Protein AF-A0A4U8SIN3-F1 (afdb_monomer)

Mean predicted aligned error: 7.08 Å

Secondary structure (DSSP, 8-state):
---EEEHHHHHHHTT--HHHHHHHHHHHHTTT-SEEEETTEEEEEEEEE-SSSSTT-EEEEEESS-BSSHHHHHHHHHHHHS--

Sequence (84 aa):
MGQWVSSREFAKAHSVKIDTLYKTIQRNLKCDKKICKIIGKFCPILYANGHIGGNAGKVLRIWSEPFKTQGEAQAFISSSESIH

Radius of gyration: 12.66 Å; Cα contacts (8 Å, |Δi|>4): 111; chains: 1; bounding box: 36×25×29 Å

Foldse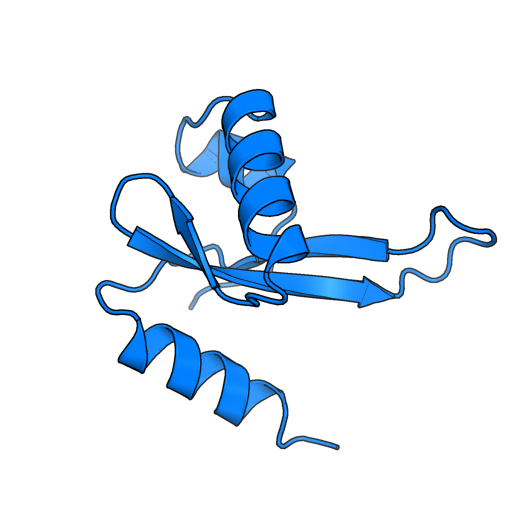ek 3Di:
DKDWDALVVLCVVVVHDSVVVVVQVVVCVVVVDQWTQDPQFIKGWDFDQAPDDDPPRTTITIINDTHNDPVVSVVVVVVVVVPD

Structure (mmCIF, N/CA/C/O backbone):
data_AF-A0A4U8SIN3-F1
#
_entry.id   AF-A0A4U8SIN3-F1
#
loop_
_atom_site.group_PDB
_atom_site.id
_atom_site.type_symbol
_atom_site.label_atom_id
_atom_site.label_alt_id
_atom_site.label_comp_id
_atom_site.label_asym_id
_atom_site.label_entity_id
_atom_site.label_seq_id
_atom_site.pdbx_PDB_ins_code
_atom_site.Cartn_x
_atom_site.Cartn_y
_atom_site.Cartn_z
_atom_site.occupancy
_atom_site.B_iso_or_equiv
_atom_site.auth_seq_id
_atom_site.auth_comp_id
_atom_site.auth_asym_id
_atom_site.auth_atom_id
_atom_site.pdbx_PDB_model_num
ATOM 1 N N . MET A 1 1 ? -8.473 -14.055 -0.006 1.00 70.06 1 MET A N 1
ATOM 2 C CA . MET A 1 1 ? -7.469 -13.770 1.035 1.00 70.06 1 MET A CA 1
ATOM 3 C C . MET A 1 1 ? -6.467 -12.842 0.395 1.00 70.06 1 MET A C 1
ATOM 5 O O . MET A 1 1 ? -5.905 -13.214 -0.632 1.00 70.06 1 MET A O 1
ATOM 9 N N . GLY A 1 2 ? -6.311 -11.638 0.937 1.00 79.62 2 GLY A N 1
ATOM 10 C CA . GLY A 1 2 ? -5.381 -10.657 0.400 1.00 79.62 2 GLY A CA 1
ATOM 11 C C . GLY A 1 2 ? -3.949 -11.181 0.354 1.00 79.62 2 GLY A C 1
ATOM 12 O O . GLY A 1 2 ? -3.581 -12.120 1.060 1.00 79.62 2 GLY A O 1
ATOM 13 N N . GLN A 1 3 ? -3.148 -10.569 -0.507 1.00 87.75 3 GLN A N 1
ATOM 14 C CA . GLN A 1 3 ? -1.733 -10.872 -0.644 1.00 87.75 3 GLN A CA 1
ATOM 15 C C . GLN A 1 3 ? -0.929 -9.579 -0.759 1.00 87.75 3 GLN A C 1
ATOM 17 O O . GLN A 1 3 ? -1.429 -8.534 -1.191 1.00 87.75 3 GLN A O 1
ATOM 22 N N . TRP A 1 4 ? 0.341 -9.651 -0.374 1.00 88.06 4 TRP A N 1
ATOM 23 C CA . TRP A 1 4 ? 1.277 -8.551 -0.557 1.00 88.06 4 TRP A CA 1
ATOM 24 C C . TRP A 1 4 ? 1.695 -8.470 -2.023 1.0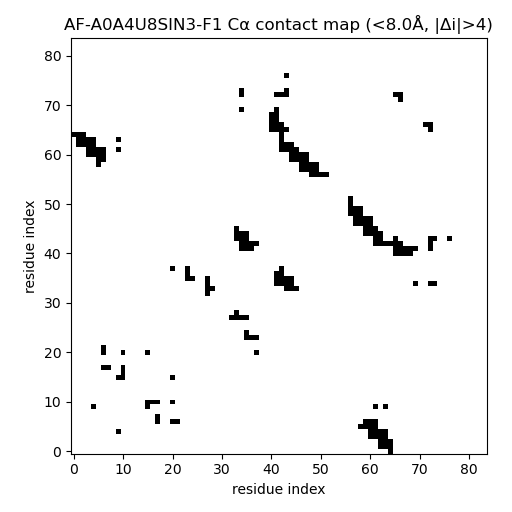0 88.06 4 TRP A C 1
ATOM 26 O O . TRP A 1 4 ? 2.421 -9.333 -2.509 1.00 88.06 4 TRP A O 1
ATOM 36 N N . VAL A 1 5 ? 1.260 -7.417 -2.711 1.00 88.00 5 VAL A N 1
ATOM 37 C CA . VAL A 1 5 ? 1.576 -7.165 -4.122 1.00 88.00 5 VAL A CA 1
ATOM 38 C C . VAL A 1 5 ? 2.520 -5.979 -4.269 1.00 88.00 5 VAL A C 1
ATOM 40 O O . VAL A 1 5 ? 2.636 -5.131 -3.380 1.00 88.00 5 VAL A O 1
ATOM 43 N N . SER A 1 6 ? 3.197 -5.883 -5.407 1.00 86.81 6 SER A N 1
ATOM 44 C CA . SER A 1 6 ? 3.976 -4.692 -5.743 1.00 86.81 6 SER A CA 1
ATOM 45 C C . SER A 1 6 ? 3.073 -3.479 -6.011 1.00 86.81 6 SER A C 1
ATOM 47 O O . SER A 1 6 ? 1.901 -3.603 -6.376 1.00 86.81 6 SER A O 1
ATOM 49 N N . SER A 1 7 ? 3.637 -2.274 -5.906 1.00 83.88 7 SER A N 1
ATOM 50 C CA . SER A 1 7 ? 2.943 -1.028 -6.272 1.00 83.88 7 SER A CA 1
ATOM 51 C C . SER A 1 7 ? 2.420 -1.028 -7.717 1.00 83.88 7 SER A C 1
ATOM 53 O O . SER A 1 7 ? 1.358 -0.469 -7.986 1.00 83.88 7 SER A O 1
ATOM 55 N N . ARG A 1 8 ? 3.129 -1.687 -8.647 1.00 85.56 8 ARG A N 1
ATOM 56 C CA . ARG A 1 8 ? 2.716 -1.844 -10.053 1.00 85.56 8 ARG A CA 1
ATOM 57 C C . ARG A 1 8 ? 1.480 -2.720 -10.197 1.00 85.56 8 ARG A C 1
ATOM 59 O O . ARG A 1 8 ? 0.559 -2.356 -10.921 1.00 85.56 8 ARG A O 1
ATOM 66 N N . GLU A 1 9 ? 1.469 -3.867 -9.532 1.00 88.06 9 GLU A N 1
ATOM 67 C CA . GLU A 1 9 ? 0.336 -4.795 -9.567 1.00 88.06 9 GLU A CA 1
ATOM 68 C C . GLU A 1 9 ? -0.892 -4.179 -8.905 1.00 88.06 9 GLU A C 1
ATOM 70 O O . GLU A 1 9 ? -1.978 -4.224 -9.475 1.00 88.06 9 GLU A O 1
ATOM 75 N N . PHE A 1 10 ? -0.708 -3.510 -7.764 1.00 88.00 10 PHE A N 1
ATOM 76 C CA . PHE A 1 10 ? -1.782 -2.786 -7.093 1.00 88.00 10 PHE A CA 1
ATOM 77 C C . PHE A 1 10 ? -2.378 -1.690 -7.987 1.00 88.00 10 PHE A C 1
ATOM 79 O O . PHE A 1 10 ? -3.596 -1.592 -8.126 1.00 88.00 10 PHE A O 1
ATOM 86 N N . ALA A 1 11 ? -1.527 -0.888 -8.634 1.00 88.25 11 ALA A N 1
ATOM 87 C CA . ALA A 1 11 ? -1.951 0.157 -9.562 1.00 88.25 11 ALA A CA 1
ATOM 88 C C . ALA A 1 11 ? -2.784 -0.406 -10.725 1.00 88.25 11 ALA A C 1
ATOM 90 O O . ALA A 1 11 ? -3.831 0.151 -11.049 1.00 88.25 11 ALA A O 1
ATOM 91 N N . LYS A 1 12 ? -2.357 -1.534 -11.311 1.00 88.56 12 LYS A N 1
ATOM 92 C CA . LYS A 1 12 ? -3.105 -2.223 -12.373 1.00 88.56 12 LYS A CA 1
ATOM 93 C C . LYS A 1 12 ? -4.445 -2.764 -11.873 1.00 88.56 12 LYS A C 1
ATOM 95 O O . LYS A 1 12 ? -5.461 -2.519 -12.510 1.00 88.56 12 LYS A O 1
ATOM 100 N N . ALA A 1 13 ? -4.458 -3.449 -10.730 1.00 86.69 13 ALA A N 1
ATOM 101 C CA . ALA A 1 13 ? -5.662 -4.066 -10.174 1.00 86.69 13 ALA A CA 1
ATOM 102 C C . ALA A 1 13 ? -6.735 -3.037 -9.780 1.00 86.69 13 ALA A C 1
ATOM 104 O O . ALA A 1 13 ? -7.922 -3.272 -9.980 1.00 86.69 13 ALA A O 1
ATOM 105 N N . HIS A 1 14 ? -6.322 -1.880 -9.254 1.00 83.81 14 HIS A N 1
ATOM 106 C CA . HIS A 1 14 ? -7.229 -0.819 -8.796 1.00 83.81 14 HIS A CA 1
ATOM 107 C C . HIS A 1 14 ? -7.399 0.323 -9.811 1.00 83.81 14 HIS A C 1
ATOM 109 O O . HIS A 1 14 ? -8.013 1.337 -9.488 1.00 83.81 14 HIS A O 1
ATOM 115 N N . SER A 1 15 ? -6.858 0.181 -11.031 1.00 86.25 15 SER A N 1
ATOM 116 C CA . SER A 1 15 ? -6.869 1.214 -12.084 1.00 86.25 15 SER A CA 1
ATOM 117 C C . SER A 1 15 ? -6.386 2.594 -11.599 1.00 86.25 15 SER A C 1
ATOM 119 O O . SER A 1 15 ? -6.927 3.639 -11.960 1.00 86.25 15 SER A O 1
ATOM 121 N N . VAL A 1 16 ? -5.344 2.608 -10.762 1.00 86.00 16 VAL A N 1
ATOM 122 C CA . VAL A 1 16 ? -4.735 3.827 -10.209 1.00 86.00 16 VAL A CA 1
ATOM 123 C C . VAL A 1 16 ? -3.473 4.172 -10.981 1.00 86.00 16 VAL A C 1
ATOM 125 O O . VAL A 1 16 ? -2.640 3.313 -11.254 1.00 86.00 16 VAL A O 1
ATOM 128 N N . LYS A 1 17 ? -3.268 5.461 -11.267 1.00 89.12 17 LYS A N 1
ATOM 129 C CA . LYS A 1 17 ? -1.990 5.936 -11.810 1.00 89.12 17 LYS A CA 1
ATOM 130 C C . LYS A 1 17 ? -0.862 5.676 -10.816 1.00 89.12 17 LYS A C 1
ATOM 132 O O . LYS A 1 17 ? -0.899 6.158 -9.681 1.00 89.12 17 LYS A O 1
ATOM 137 N N . ILE A 1 18 ? 0.166 4.966 -11.268 1.00 86.19 18 ILE A N 1
ATOM 138 C CA . ILE A 1 18 ? 1.297 4.574 -10.428 1.00 86.19 18 ILE A CA 1
ATOM 139 C C . ILE A 1 18 ? 2.019 5.783 -9.813 1.00 86.19 18 ILE A C 1
ATOM 141 O O . ILE A 1 18 ? 2.347 5.751 -8.632 1.00 86.19 18 ILE A O 1
ATOM 145 N N . ASP A 1 19 ? 2.166 6.892 -10.540 1.00 87.12 19 ASP A N 1
ATOM 146 C CA . ASP A 1 19 ? 2.759 8.129 -10.012 1.00 87.12 19 ASP A CA 1
ATOM 147 C C . A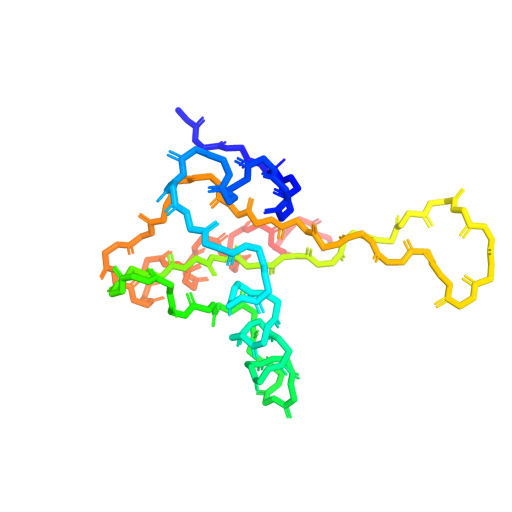SP A 1 19 ? 1.967 8.720 -8.842 1.00 87.12 19 ASP A C 1
ATOM 149 O O . ASP A 1 19 ? 2.539 9.169 -7.846 1.00 87.12 19 ASP A O 1
ATOM 153 N N . THR A 1 20 ? 0.635 8.703 -8.937 1.00 86.62 20 THR A N 1
ATOM 154 C CA . THR A 1 20 ? -0.254 9.175 -7.868 1.00 86.62 20 THR A CA 1
ATOM 155 C C . THR A 1 20 ? -0.132 8.284 -6.638 1.00 86.62 20 THR A C 1
ATOM 157 O O . THR A 1 20 ? -0.066 8.785 -5.511 1.00 86.62 20 THR A O 1
ATOM 160 N N . LEU A 1 21 ? -0.056 6.969 -6.851 1.00 86.88 21 LEU A N 1
ATOM 161 C CA . LEU A 1 21 ? 0.171 5.983 -5.801 1.00 86.88 21 LEU A CA 1
ATOM 162 C C . LEU A 1 21 ? 1.507 6.246 -5.086 1.00 86.88 21 LEU A C 1
ATOM 164 O O . LEU A 1 21 ? 1.520 6.413 -3.868 1.00 86.88 21 LEU A O 1
ATOM 168 N N . TYR A 1 22 ? 2.605 6.396 -5.833 1.00 85.62 22 TYR A N 1
ATOM 169 C CA . TYR A 1 22 ? 3.927 6.693 -5.272 1.00 85.62 22 TYR A CA 1
ATOM 170 C C . TYR A 1 22 ? 3.951 8.001 -4.483 1.00 85.62 22 TYR A C 1
ATOM 172 O O . TYR A 1 22 ? 4.418 8.007 -3.346 1.00 85.62 22 TYR A O 1
ATOM 180 N N . LYS A 1 23 ? 3.404 9.096 -5.026 1.00 87.56 23 LYS A N 1
ATOM 181 C CA . LYS A 1 23 ? 3.344 10.388 -4.318 1.00 87.56 23 LYS A CA 1
ATOM 182 C C . LYS A 1 23 ? 2.562 10.290 -3.009 1.00 87.56 23 LYS A C 1
ATOM 184 O O . LYS A 1 23 ? 2.954 10.886 -2.008 1.00 87.56 23 LYS A O 1
ATOM 189 N N . THR A 1 24 ? 1.460 9.545 -3.009 1.00 86.62 24 THR A N 1
ATOM 190 C CA . THR A 1 24 ? 0.621 9.346 -1.817 1.00 86.62 24 THR A CA 1
ATOM 191 C C . THR A 1 24 ? 1.365 8.549 -0.752 1.00 86.62 24 THR A C 1
ATOM 193 O O . THR A 1 24 ? 1.376 8.936 0.417 1.00 86.62 24 THR A O 1
ATOM 196 N N . ILE A 1 25 ? 2.034 7.473 -1.164 1.00 85.25 25 ILE A N 1
ATOM 197 C CA . ILE A 1 25 ? 2.803 6.604 -0.275 1.00 85.25 25 ILE A CA 1
ATOM 198 C C . ILE A 1 25 ? 4.011 7.350 0.296 1.00 85.25 25 ILE A C 1
ATOM 200 O O . ILE A 1 25 ? 4.180 7.387 1.509 1.00 85.25 25 ILE A O 1
ATOM 204 N N . GLN A 1 26 ? 4.784 8.051 -0.536 1.00 84.06 26 GLN A N 1
ATOM 205 C CA . GLN A 1 26 ? 5.921 8.862 -0.086 1.00 84.06 26 GLN A CA 1
ATOM 206 C C . GLN A 1 26 ? 5.523 9.933 0.935 1.00 84.06 26 GLN A C 1
ATOM 208 O O . GLN A 1 26 ? 6.248 10.153 1.900 1.00 84.06 26 GLN A O 1
ATOM 213 N N . ARG A 1 27 ? 4.369 10.589 0.761 1.00 83.81 27 ARG A N 1
ATOM 214 C CA . ARG A 1 27 ? 3.862 11.563 1.743 1.00 83.81 27 ARG A CA 1
ATOM 215 C C . ARG A 1 27 ? 3.533 10.919 3.086 1.00 83.81 27 ARG A C 1
ATOM 217 O O . ARG A 1 27 ? 3.861 11.495 4.112 1.00 83.81 27 ARG A O 1
ATOM 224 N N . ASN A 1 28 ? 2.909 9.742 3.084 1.00 82.62 28 ASN A N 1
ATOM 225 C CA . ASN A 1 28 ? 2.583 9.024 4.320 1.00 82.62 28 ASN A CA 1
ATOM 226 C C . ASN A 1 28 ? 3.836 8.479 5.017 1.00 82.62 28 ASN A C 1
ATOM 228 O O . ASN A 1 28 ? 3.913 8.515 6.242 1.00 82.62 28 ASN A O 1
ATOM 232 N N . LEU A 1 29 ? 4.838 8.057 4.244 1.00 75.75 29 LEU A N 1
ATOM 233 C CA . LEU A 1 29 ? 6.116 7.577 4.770 1.00 75.75 29 LEU A CA 1
ATOM 234 C C . LEU A 1 29 ? 6.939 8.660 5.450 1.00 75.75 29 LEU A C 1
ATOM 236 O O . LEU A 1 29 ? 7.579 8.379 6.451 1.00 75.75 29 LEU A O 1
ATOM 240 N N . LYS A 1 30 ? 6.880 9.904 4.963 1.00 77.38 30 LYS A N 1
ATOM 241 C CA . LYS A 1 30 ? 7.479 11.048 5.670 1.00 77.38 30 LYS A CA 1
ATOM 242 C C . LYS A 1 30 ? 6.867 11.295 7.054 1.00 77.38 30 LYS A C 1
ATOM 244 O O . LYS A 1 30 ? 7.430 12.056 7.827 1.00 77.38 30 LYS A O 1
ATOM 249 N N . CYS A 1 31 ? 5.709 10.704 7.336 1.00 76.69 31 CYS A N 1
ATOM 250 C CA . CYS A 1 31 ? 5.041 10.767 8.630 1.00 76.69 31 CYS A CA 1
ATOM 251 C C . CYS A 1 31 ? 5.115 9.430 9.386 1.00 76.69 31 CYS A C 1
ATOM 253 O O . CYS A 1 31 ? 4.283 9.208 10.264 1.00 76.69 31 CYS A O 1
ATOM 255 N N . ASP A 1 32 ? 6.011 8.519 8.986 1.00 72.19 32 ASP A N 1
ATOM 256 C CA . ASP A 1 32 ? 6.189 7.181 9.570 1.00 72.19 32 ASP A CA 1
ATOM 257 C C . ASP A 1 32 ? 4.906 6.327 9.602 1.00 72.19 32 ASP A C 1
ATOM 259 O O . ASP A 1 32 ? 4.739 5.410 10.408 1.00 72.19 32 ASP A O 1
ATOM 263 N N . LYS A 1 33 ? 3.967 6.592 8.682 1.00 79.56 33 LYS A N 1
ATOM 264 C CA . LYS A 1 33 ? 2.702 5.855 8.602 1.00 79.56 33 LYS A CA 1
ATOM 265 C C . LYS A 1 33 ? 2.862 4.597 7.756 1.00 79.56 33 LYS A C 1
ATOM 267 O O . LYS A 1 33 ? 3.091 4.672 6.551 1.00 79.56 33 LYS A O 1
ATOM 272 N N . LYS A 1 34 ? 2.617 3.438 8.374 1.00 83.19 34 LYS A N 1
ATOM 273 C CA . LYS A 1 34 ? 2.541 2.123 7.704 1.00 83.19 34 LYS A CA 1
ATOM 274 C C . LYS A 1 34 ? 1.197 1.861 6.999 1.00 83.19 34 LYS A C 1
ATOM 276 O O . LYS A 1 34 ? 1.015 0.822 6.374 1.00 83.19 34 LYS A O 1
ATOM 281 N N . ILE A 1 35 ? 0.241 2.789 7.090 1.00 86.81 35 ILE A N 1
ATOM 282 C CA . ILE A 1 35 ? -1.083 2.692 6.457 1.00 86.81 35 ILE A CA 1
ATOM 283 C C . ILE A 1 35 ? -1.290 3.924 5.583 1.00 86.81 35 ILE A C 1
ATOM 285 O O . ILE A 1 35 ? -1.214 5.055 6.063 1.00 86.81 35 ILE A O 1
ATOM 289 N N . CYS A 1 36 ? -1.590 3.706 4.305 1.00 87.38 36 CYS A N 1
ATOM 290 C CA . CYS A 1 36 ? -1.904 4.764 3.352 1.00 87.38 36 CYS A CA 1
ATOM 291 C C . CYS A 1 36 ? -3.394 4.791 3.029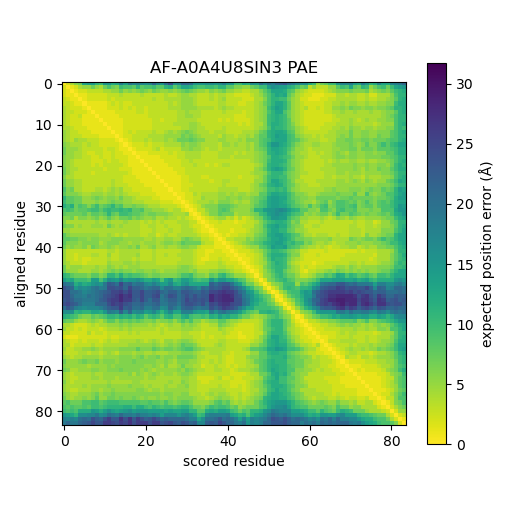 1.00 87.38 36 CYS A C 1
ATOM 293 O O . CYS A 1 36 ? -4.016 3.748 2.843 1.00 87.38 36 CYS A O 1
ATOM 295 N N . LYS A 1 37 ? -3.962 5.988 2.864 1.00 87.12 37 LYS A N 1
ATOM 296 C CA . LYS A 1 37 ? -5.310 6.144 2.309 1.00 87.12 37 LYS A CA 1
ATOM 297 C C . LYS A 1 37 ? -5.225 6.269 0.786 1.00 87.12 37 LYS A C 1
ATOM 299 O O . LYS A 1 37 ? -4.710 7.265 0.284 1.00 87.12 37 LYS A O 1
ATOM 304 N N . ILE A 1 38 ? -5.719 5.272 0.055 1.00 85.06 38 ILE A N 1
ATOM 305 C CA . ILE A 1 38 ? -5.716 5.225 -1.415 1.00 85.06 38 ILE A CA 1
ATOM 306 C C . ILE A 1 38 ? -7.158 5.013 -1.885 1.00 85.06 38 ILE A C 1
ATOM 308 O O . ILE A 1 38 ? -7.817 4.071 -1.456 1.00 85.06 38 ILE A O 1
ATOM 312 N N . ILE A 1 39 ? -7.669 5.926 -2.722 1.00 81.81 39 ILE A N 1
ATOM 313 C CA . ILE A 1 39 ? -9.070 5.938 -3.201 1.00 81.81 39 ILE A CA 1
ATOM 314 C C . ILE A 1 39 ? -10.078 5.756 -2.046 1.00 81.81 39 ILE A C 1
ATOM 316 O O . ILE A 1 39 ? -10.968 4.910 -2.074 1.00 81.81 39 ILE A O 1
ATOM 320 N N . GLY A 1 40 ? -9.897 6.502 -0.957 1.00 82.69 40 GLY A N 1
ATOM 321 C CA . GLY A 1 40 ? -10.808 6.440 0.189 1.00 82.69 40 GLY A CA 1
ATOM 322 C C . GLY A 1 40 ? -10.683 5.198 1.080 1.00 82.69 40 GLY A C 1
ATOM 323 O O . GLY A 1 40 ? -11.299 5.192 2.141 1.00 82.69 40 GLY A O 1
ATOM 324 N N . LYS A 1 41 ? -9.863 4.201 0.722 1.00 86.19 41 LYS A N 1
ATOM 325 C CA . LYS A 1 41 ? -9.655 2.972 1.503 1.00 86.19 41 LYS A CA 1
ATOM 326 C C . LYS A 1 41 ? -8.288 2.946 2.184 1.00 86.19 41 LYS A C 1
ATOM 328 O O . LYS A 1 41 ? -7.354 3.616 1.740 1.00 86.19 41 LYS A O 1
ATOM 333 N N . PHE A 1 42 ? -8.164 2.162 3.252 1.00 89.00 42 PHE A N 1
ATOM 334 C CA . PHE A 1 42 ? -6.942 2.044 4.046 1.00 89.00 42 PHE A CA 1
ATOM 335 C C . PHE A 1 42 ? -6.111 0.852 3.580 1.00 89.00 42 PHE A C 1
ATOM 337 O O . PHE A 1 42 ? -6.530 -0.297 3.670 1.00 89.00 42 PHE A O 1
ATOM 344 N N . CYS A 1 43 ? -4.919 1.131 3.070 1.00 89.00 43 CYS A N 1
ATOM 345 C CA . CYS A 1 43 ? -4.012 0.141 2.511 1.00 89.00 43 CYS A CA 1
ATOM 346 C C . CYS A 1 43 ? -2.772 0.041 3.401 1.00 89.00 43 CYS A C 1
ATOM 348 O O . CYS A 1 43 ? -1.991 1.000 3.456 1.00 89.00 43 CYS A O 1
ATOM 350 N N . PRO A 1 44 ? -2.563 -1.092 4.082 1.00 89.94 44 PRO A N 1
ATOM 351 C CA . PRO A 1 44 ? -1.283 -1.409 4.685 1.00 89.94 44 PRO A CA 1
ATOM 352 C C . PRO A 1 44 ? -0.174 -1.401 3.641 1.00 89.94 44 PRO A C 1
ATOM 354 O O . PRO A 1 44 ? -0.327 -1.936 2.536 1.00 89.94 44 PRO A O 1
ATOM 357 N N . ILE A 1 45 ? 0.945 -0.794 4.011 1.00 87.62 45 ILE A N 1
ATOM 358 C CA . ILE A 1 45 ? 2.169 -0.796 3.228 1.00 87.62 45 ILE A CA 1
ATOM 359 C C . ILE A 1 45 ? 3.293 -1.405 4.056 1.00 87.62 45 ILE A C 1
ATOM 361 O O . ILE A 1 45 ? 3.415 -1.160 5.255 1.00 87.62 45 ILE A O 1
ATOM 365 N N . LEU A 1 46 ? 4.126 -2.193 3.393 1.00 83.44 46 LEU A N 1
ATOM 366 C CA . LEU A 1 46 ? 5.273 -2.852 3.991 1.00 83.44 46 LEU A CA 1
ATOM 367 C C . LEU A 1 46 ? 6.482 -2.627 3.093 1.00 83.44 46 LEU A C 1
ATOM 369 O O . LEU A 1 46 ? 6.409 -2.812 1.878 1.00 83.44 46 LEU A O 1
ATOM 373 N N . TYR A 1 47 ? 7.610 -2.271 3.692 1.00 77.06 47 TYR A N 1
ATOM 374 C CA . TYR A 1 47 ? 8.892 -2.370 3.012 1.00 77.06 47 TYR A CA 1
ATOM 375 C C . TYR A 1 47 ? 9.541 -3.684 3.398 1.00 77.06 47 TYR A C 1
ATOM 377 O O . TYR A 1 47 ? 9.984 -3.854 4.529 1.00 77.06 47 TYR A O 1
ATOM 385 N N . ALA A 1 48 ? 9.596 -4.610 2.447 1.00 69.44 48 ALA A N 1
ATOM 386 C CA . ALA A 1 48 ? 10.410 -5.799 2.607 1.00 69.44 48 ALA A CA 1
ATOM 387 C C . ALA A 1 48 ? 11.857 -5.444 2.238 1.00 69.44 48 ALA A C 1
ATOM 389 O O . ALA A 1 48 ? 12.101 -4.865 1.173 1.00 69.44 48 ALA A O 1
ATOM 390 N N . ASN A 1 49 ? 12.811 -5.790 3.106 1.00 63.25 49 ASN A N 1
ATOM 391 C CA . ASN A 1 49 ? 14.226 -5.779 2.747 1.00 63.25 49 ASN A C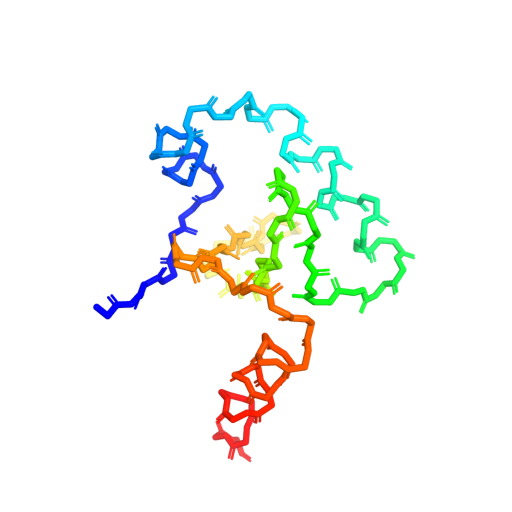A 1
ATOM 392 C C . ASN A 1 49 ? 14.436 -6.839 1.657 1.00 63.25 49 ASN A C 1
ATOM 394 O O . ASN A 1 49 ? 14.391 -8.039 1.912 1.00 63.25 49 ASN A O 1
ATOM 398 N N . GLY A 1 50 ? 14.600 -6.397 0.421 1.00 52.50 50 GLY A N 1
ATOM 399 C CA . GLY A 1 50 ? 15.052 -7.219 -0.686 1.00 52.50 50 GLY A CA 1
ATOM 400 C C . GLY A 1 50 ? 16.559 -7.441 -0.591 1.00 52.50 50 GLY A C 1
ATOM 401 O O . GLY A 1 50 ? 17.327 -6.507 -0.368 1.00 52.50 50 GLY A O 1
ATOM 402 N N . HIS A 1 51 ? 16.977 -8.689 -0.789 1.00 46.22 51 HIS A N 1
ATOM 403 C CA . HIS A 1 51 ? 18.371 -9.128 -0.910 1.00 46.22 51 HIS A CA 1
ATOM 404 C C . HIS A 1 51 ? 19.000 -8.697 -2.256 1.00 46.22 51 HIS A C 1
ATOM 406 O O . HIS A 1 51 ? 19.523 -9.521 -2.998 1.00 46.22 51 HIS A O 1
ATOM 412 N N . ILE A 1 52 ? 18.933 -7.415 -2.622 1.00 44.72 52 ILE A N 1
ATOM 413 C CA . ILE A 1 52 ? 19.685 -6.883 -3.769 1.00 44.72 52 ILE A CA 1
ATOM 414 C C . ILE A 1 52 ? 20.510 -5.706 -3.256 1.00 44.72 52 ILE A C 1
ATOM 416 O O . ILE A 1 52 ? 19.962 -4.727 -2.756 1.00 44.72 52 ILE A O 1
ATOM 420 N N . GLY A 1 53 ? 21.834 -5.880 -3.286 1.00 34.34 53 GLY A N 1
ATOM 421 C CA . GLY A 1 53 ? 22.813 -5.050 -2.588 1.00 34.34 53 GLY A CA 1
ATOM 422 C C . GLY A 1 53 ? 22.732 -3.548 -2.880 1.00 34.34 53 GLY A C 1
ATOM 423 O O . GLY A 1 53 ? 22.349 -3.111 -3.964 1.00 34.34 53 GLY A O 1
ATOM 424 N N . GLY A 1 54 ? 23.151 -2.763 -1.883 1.00 44.41 54 GLY A N 1
ATOM 425 C CA . GLY A 1 54 ? 23.183 -1.300 -1.915 1.00 44.41 54 GLY A CA 1
ATOM 426 C C . GLY A 1 54 ? 21.877 -0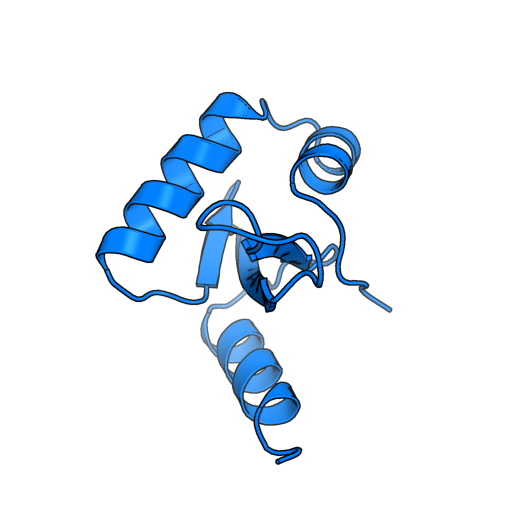.641 -1.458 1.00 44.41 54 GLY A C 1
ATOM 427 O O . GLY A 1 54 ? 20.873 -1.302 -1.209 1.00 44.41 54 GLY A O 1
ATOM 428 N N . ASN A 1 55 ? 21.880 0.692 -1.365 1.00 45.25 55 ASN A N 1
ATOM 429 C CA . ASN A 1 55 ? 20.782 1.568 -0.902 1.00 45.25 55 ASN A CA 1
ATOM 430 C C . ASN A 1 55 ? 19.443 1.430 -1.694 1.00 45.25 55 ASN A C 1
ATOM 432 O O . ASN A 1 55 ? 18.517 2.214 -1.504 1.00 45.25 55 ASN A O 1
ATOM 436 N N . ALA A 1 56 ? 19.337 0.443 -2.592 1.00 50.62 56 ALA A N 1
ATOM 437 C CA . ALA A 1 56 ? 18.227 0.139 -3.495 1.00 50.62 56 ALA A CA 1
ATOM 438 C C . ALA A 1 56 ? 17.408 -1.116 -3.097 1.00 50.62 56 ALA A C 1
ATOM 440 O O . ALA A 1 56 ? 16.516 -1.526 -3.835 1.00 50.62 56 ALA A O 1
ATOM 441 N N . GLY A 1 57 ? 17.683 -1.733 -1.941 1.00 54.06 57 GLY A N 1
ATOM 442 C CA . GLY A 1 57 ? 17.114 -3.035 -1.566 1.00 54.06 57 GLY A CA 1
ATOM 443 C C . GLY A 1 57 ? 15.670 -3.044 -1.043 1.00 54.06 57 GLY A C 1
ATOM 444 O O . GLY A 1 57 ? 15.094 -4.112 -0.899 1.00 54.06 57 GLY A O 1
ATOM 445 N N . LYS A 1 58 ? 15.030 -1.9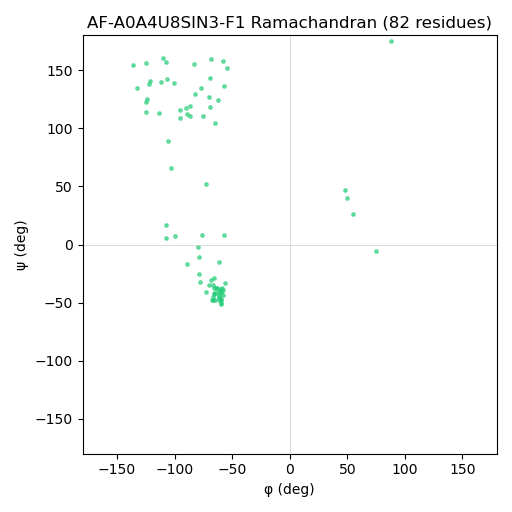11 -0.732 1.00 65.62 58 LYS A N 1
ATOM 446 C CA . LYS A 1 58 ? 13.689 -1.929 -0.108 1.00 65.62 58 LYS A CA 1
ATOM 447 C C . LYS A 1 58 ? 12.574 -2.001 -1.155 1.00 65.62 58 LYS A C 1
ATOM 449 O O . LYS A 1 58 ? 12.300 -1.022 -1.848 1.00 65.62 58 LYS A O 1
ATOM 454 N N . VAL A 1 59 ? 11.878 -3.138 -1.232 1.00 74.31 59 VAL A N 1
ATOM 455 C CA . VAL A 1 59 ? 10.723 -3.317 -2.125 1.00 74.31 59 VAL A CA 1
ATOM 456 C C . VAL A 1 59 ? 9.446 -2.923 -1.389 1.00 74.31 59 VAL A C 1
ATOM 458 O O . VAL A 1 59 ? 9.071 -3.542 -0.393 1.00 74.31 59 VAL A O 1
ATOM 461 N N . LEU A 1 60 ? 8.768 -1.895 -1.905 1.00 82.62 60 LEU A N 1
ATOM 462 C CA . LEU A 1 60 ? 7.446 -1.483 -1.439 1.00 82.62 60 LEU A CA 1
ATOM 463 C C . LEU A 1 60 ? 6.405 -2.537 -1.830 1.00 82.62 60 LEU A C 1
ATOM 465 O O . LEU A 1 60 ? 6.154 -2.767 -3.017 1.00 82.62 60 LEU A O 1
ATOM 469 N N . ARG A 1 61 ? 5.769 -3.124 -0.821 1.00 86.12 61 ARG A N 1
ATOM 470 C CA . ARG A 1 61 ? 4.625 -4.021 -0.951 1.00 86.12 61 ARG A CA 1
ATOM 471 C C . ARG A 1 61 ? 3.379 -3.348 -0.390 1.00 86.12 61 ARG A C 1
ATOM 473 O O . ARG A 1 61 ? 3.430 -2.663 0.630 1.00 86.12 61 ARG A O 1
ATOM 480 N N . ILE A 1 62 ? 2.261 -3.540 -1.073 1.00 88.69 62 ILE A N 1
ATOM 481 C CA . ILE A 1 62 ? 0.949 -3.007 -0.711 1.00 88.69 62 ILE A CA 1
ATOM 482 C C . ILE A 1 62 ? 0.011 -4.196 -0.558 1.00 88.69 62 ILE A C 1
ATOM 484 O O . ILE A 1 62 ? 0.055 -5.132 -1.357 1.00 88.69 62 ILE A O 1
ATOM 488 N N . TRP A 1 63 ? -0.827 -4.176 0.469 1.00 90.31 63 TRP A N 1
ATOM 489 C CA . TRP A 1 63 ? -1.831 -5.215 0.643 1.00 90.31 63 TRP A CA 1
ATOM 490 C C . TRP A 1 63 ? -2.923 -5.094 -0.429 1.00 90.31 63 TRP A C 1
ATOM 492 O O . TRP A 1 63 ? -3.495 -4.019 -0.618 1.00 90.31 63 TRP A O 1
ATOM 502 N N . SER A 1 64 ? -3.203 -6.180 -1.154 1.00 86.69 64 SER A N 1
ATOM 503 C CA . SER A 1 64 ? -4.114 -6.164 -2.308 1.00 86.69 64 SER A CA 1
ATOM 504 C C . SER A 1 64 ? -5.572 -5.864 -1.950 1.00 86.69 64 SER A C 1
ATOM 506 O O . SER A 1 64 ? -6.300 -5.317 -2.780 1.00 86.69 64 SER A O 1
ATOM 508 N N . GLU A 1 65 ? -5.993 -6.218 -0.733 1.00 88.00 65 GLU A N 1
ATOM 509 C CA . GLU A 1 65 ? -7.360 -6.069 -0.222 1.00 88.00 65 GLU A CA 1
ATOM 510 C C . GLU A 1 65 ? -7.433 -4.908 0.786 1.00 88.00 65 GLU A C 1
ATOM 512 O O . GLU A 1 65 ? -7.231 -5.106 1.982 1.00 88.00 65 GLU A O 1
ATOM 517 N N . PRO A 1 66 ? -7.696 -3.671 0.342 1.00 84.38 66 PRO A N 1
ATOM 518 C CA . PRO A 1 66 ? -7.703 -2.521 1.235 1.00 84.38 66 PRO A CA 1
ATOM 519 C C . PRO A 1 66 ? -8.887 -2.549 2.214 1.00 84.38 66 PRO A C 1
ATOM 521 O O . PRO A 1 66 ? -10.009 -2.913 1.853 1.00 84.38 66 PRO A O 1
ATOM 524 N N . PHE A 1 67 ? -8.644 -2.097 3.441 1.00 88.31 67 PHE A N 1
ATOM 525 C CA . PHE A 1 67 ? -9.603 -2.090 4.543 1.00 88.31 67 PHE A CA 1
ATOM 526 C C . PHE A 1 67 ? -10.529 -0.872 4.490 1.00 88.31 67 PHE A C 1
ATOM 528 O O . PHE A 1 67 ? -10.188 0.185 3.940 1.00 88.31 67 PHE A O 1
ATOM 535 N N . LYS A 1 68 ? -11.715 -1.014 5.091 1.00 86.25 68 LYS A N 1
ATOM 536 C CA . LYS A 1 68 ? -12.707 0.066 5.184 1.00 86.25 68 LYS A CA 1
ATOM 537 C C . LYS A 1 68 ? -12.339 1.073 6.267 1.00 86.25 68 LYS A C 1
ATOM 539 O O . LYS A 1 68 ? -12.608 2.261 6.100 1.00 86.25 68 LYS A O 1
ATOM 544 N N . THR A 1 69 ? -11.695 0.620 7.340 1.00 87.56 69 THR A N 1
ATOM 545 C CA . THR A 1 69 ? -11.316 1.470 8.471 1.00 87.56 69 THR A CA 1
ATOM 546 C C . THR A 1 69 ? -9.820 1.409 8.773 1.00 87.56 69 THR A C 1
ATOM 548 O O . THR A 1 69 ? -9.130 0.439 8.457 1.00 87.56 69 THR A O 1
ATOM 551 N N . GLN A 1 70 ? -9.306 2.468 9.406 1.00 86.38 70 GLN A N 1
ATOM 552 C CA . GLN A 1 70 ? -7.918 2.509 9.866 1.00 86.38 70 GLN A CA 1
ATOM 553 C C . GLN A 1 70 ? -7.659 1.488 10.982 1.00 86.38 70 GLN A C 1
ATOM 555 O O . GLN A 1 70 ? -6.592 0.883 11.003 1.00 86.38 70 GLN A O 1
ATOM 560 N N . GLY A 1 71 ? -8.631 1.287 11.882 1.00 86.25 71 GLY A N 1
ATOM 561 C CA . GLY A 1 71 ? -8.511 0.355 13.006 1.00 86.25 71 GLY A CA 1
ATOM 562 C C . GLY A 1 71 ? -8.314 -1.090 12.550 1.00 86.25 71 GLY A C 1
ATOM 563 O O . GLY A 1 71 ? -7.408 -1.759 13.035 1.00 86.25 71 GLY A O 1
ATOM 564 N N . GLU A 1 72 ? -9.080 -1.541 11.551 1.00 86.19 72 GLU A N 1
ATOM 565 C CA . GLU A 1 72 ? -8.912 -2.877 10.955 1.00 86.19 72 GLU A CA 1
ATOM 566 C C . GLU A 1 72 ? -7.529 -3.046 10.311 1.00 86.19 72 GLU A C 1
ATOM 568 O O . GLU A 1 72 ? -6.847 -4.042 10.544 1.00 86.19 72 GLU A O 1
ATOM 573 N N . ALA A 1 73 ? -7.081 -2.046 9.544 1.00 87.31 73 ALA A N 1
ATOM 574 C CA . ALA A 1 73 ? -5.760 -2.066 8.918 1.00 87.31 73 ALA A CA 1
ATOM 575 C C . ALA A 1 73 ? -4.624 -2.090 9.957 1.00 87.31 73 ALA A C 1
ATOM 577 O O . ALA A 1 73 ? -3.609 -2.754 9.751 1.00 87.31 73 ALA A O 1
ATOM 578 N N . GLN A 1 74 ? -4.784 -1.379 11.075 1.00 86.44 74 GLN A N 1
ATOM 579 C CA . GLN A 1 74 ? -3.794 -1.338 12.148 1.00 86.44 74 GLN A CA 1
ATOM 580 C C . GLN A 1 74 ? -3.753 -2.645 12.942 1.00 86.44 74 GLN A C 1
ATOM 582 O O . GLN A 1 74 ? -2.662 -3.139 13.219 1.00 86.44 74 GLN A O 1
ATOM 587 N N . ALA A 1 75 ? -4.912 -3.238 13.238 1.00 87.69 75 ALA A N 1
ATOM 588 C CA . ALA A 1 75 ? -5.001 -4.555 13.862 1.00 87.69 75 ALA A CA 1
ATOM 589 C C . ALA A 1 75 ? -4.330 -5.632 12.993 1.00 87.69 75 ALA A C 1
ATOM 591 O O . ALA A 1 75 ? -3.569 -6.450 13.508 1.00 87.69 75 ALA A O 1
ATOM 592 N N . PHE A 1 76 ? -4.530 -5.578 11.671 1.00 87.56 76 PHE A N 1
ATOM 593 C CA . PHE A 1 76 ? -3.862 -6.469 10.722 1.00 87.56 76 PHE A CA 1
ATOM 594 C C . PHE A 1 76 ? -2.333 -6.338 10.774 1.00 87.56 76 PHE A C 1
ATOM 596 O O . PHE A 1 76 ? -1.639 -7.342 10.929 1.00 87.56 76 PHE A O 1
ATOM 6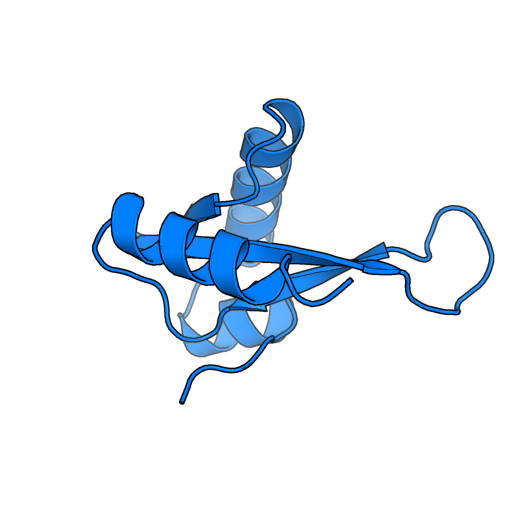03 N N . ILE A 1 77 ? -1.800 -5.110 10.702 1.00 84.38 77 ILE A N 1
ATOM 604 C CA . ILE A 1 77 ? -0.347 -4.879 10.779 1.00 84.38 77 ILE A CA 1
ATOM 605 C C . ILE A 1 77 ? 0.203 -5.360 12.127 1.00 84.38 77 ILE A C 1
ATOM 607 O O . ILE A 1 77 ? 1.171 -6.115 12.149 1.00 84.38 77 ILE A O 1
ATOM 611 N N . SER A 1 78 ? -0.439 -5.000 13.240 1.00 84.62 78 SER A N 1
ATOM 612 C CA . SER A 1 78 ? 0.002 -5.397 14.584 1.00 84.62 78 SER A CA 1
ATOM 613 C C . SER A 1 78 ? 0.013 -6.917 14.772 1.00 84.62 78 SER A C 1
ATOM 615 O O . SER A 1 78 ? 0.929 -7.455 15.392 1.00 84.62 78 SER A O 1
ATOM 617 N N . SER A 1 79 ? -0.978 -7.615 14.209 1.00 81.62 79 SER A N 1
ATOM 618 C CA . SER A 1 79 ? -1.027 -9.079 14.210 1.00 81.62 79 SER A CA 1
ATOM 619 C C . SER A 1 79 ? 0.058 -9.699 13.328 1.00 81.62 79 SER A C 1
ATOM 621 O O . SER A 1 79 ? 0.515 -10.796 13.630 1.00 81.62 79 SER A O 1
ATOM 623 N N . SER A 1 80 ? 0.469 -9.023 12.252 1.00 71.56 80 SER A N 1
ATOM 624 C CA . SER A 1 80 ? 1.541 -9.489 11.364 1.00 71.56 80 SER A CA 1
ATOM 625 C C . SER A 1 80 ? 2.953 -9.236 11.911 1.00 71.56 80 SER A C 1
ATOM 627 O O . SER A 1 80 ? 3.872 -9.966 11.557 1.00 71.56 80 SER A O 1
ATOM 629 N N . GLU A 1 81 ? 3.127 -8.234 12.782 1.00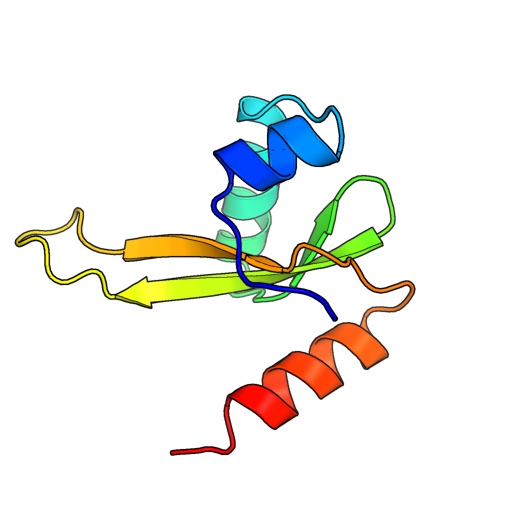 65.81 81 GLU A N 1
ATOM 630 C CA . GLU A 1 81 ? 4.420 -7.878 13.390 1.00 65.81 81 GLU A CA 1
ATOM 631 C C . GLU A 1 81 ? 4.705 -8.622 14.708 1.00 65.81 81 GLU A C 1
ATOM 633 O O . GLU A 1 81 ? 5.859 -8.695 15.109 1.00 65.81 81 GLU A O 1
ATOM 638 N N . SER A 1 82 ? 3.700 -9.228 15.357 1.00 54.22 82 SER A N 1
ATOM 639 C CA . SER A 1 82 ? 3.884 -10.018 16.597 1.00 54.22 82 SER A CA 1
ATOM 640 C C . SER A 1 82 ? 4.486 -11.416 16.382 1.00 54.22 82 SER A C 1
ATOM 642 O O . SER A 1 82 ? 4.529 -12.216 17.312 1.00 54.22 82 SER A O 1
ATOM 644 N N . ILE A 1 83 ? 4.943 -11.732 15.167 1.00 49.47 83 ILE A N 1
ATOM 645 C CA . ILE A 1 83 ? 5.728 -12.938 14.874 1.00 49.47 83 ILE A CA 1
ATOM 646 C C . ILE A 1 83 ? 7.200 -12.517 14.730 1.00 49.47 83 ILE A C 1
ATOM 648 O O . ILE A 1 83 ? 7.768 -12.539 13.635 1.00 49.47 83 ILE A O 1
ATOM 652 N N . HIS A 1 84 ? 7.800 -12.052 15.825 1.00 39.03 84 HIS A N 1
ATOM 653 C CA . HIS A 1 84 ? 9.251 -11.938 15.990 1.00 39.03 84 HIS A CA 1
ATOM 654 C C . HIS A 1 84 ? 9.627 -12.188 17.444 1.00 39.03 84 HIS A C 1
ATOM 656 O O . HIS A 1 84 ? 8.999 -11.555 18.321 1.00 39.03 84 HIS A O 1
#

pLDDT: mean 78.89, std 13.85, range [34.34, 90.31]

Solvent-accessible surface area (backbone atoms only — not comparable to full-atom values): 4899 Å² total; per-residue (Å²): 131,72,49,80,31,44,58,68,56,45,20,62,76,68,74,43,60,55,70,60,51,49,55,54,45,54,57,32,47,78,68,74,42,54,56,37,81,55,96,88,24,25,26,42,47,43,73,45,83,43,98,45,88,67,103,74,19,68,45,60,29,31,44,66,61,58,28,87,41,66,67,62,36,48,52,52,51,55,64,65,62,71,77,116

Nearest PDB structures (foldseek):
  1v8c-assembly1_A  TM=3.588E-01  e=2.571E+00  Thermus thermophilus
  1v8c-assembly3_B  TM=3.865E-01  e=2.738E+00  Thermus thermophilus
  2g3p-assembly1_B  TM=2.765E-01  e=6.596E+00  Enterobacteria phage fd

=== Feature glossary ===
Key to the feature types in this record:

Secondary structure (8-state, DSSP). Secondary structure is the local, repeating backbone conformation. DSSP classifies it into eight states by reading the hydrogen-bond network: three helix types (H, G, I), two β types (E, B), two non-regular types (T, S), and unstructured coil (-).

Backbone torsions (φ/ψ). Backbone dihedral angles. Every residue except chain termini has a φ (preceding-C → N → Cα → C) and a ψ (N → Cα → C → next-N). They are reported in degrees following the IUPAC sign convention. Secondary structure is essentially a statement about which (φ, ψ) basin each residue occupies.

Predicted aligned error. Predicted Aligned Error (PAE) is an AlphaFold confidence matrix: entry (i, j) is the expected error in the position of residue j, in ångströms, when the prediction is superimposed on the true structure at residue i. Low PAE within a block of residues means that block is internally rigid and well-predicted; high PAE between two blocks means their relative placement is uncertain even if each block individually is confident.

B-factor. B-factor (Debye–Waller factor) reflects atomic displacement in the crystal lattice. It is an experimental observable (units Å²), not a prediction; low values mean the atom is pinned down, high values mean it moves or is heterogeneous across the crystal.

Secondary structure (3-state, P-SEA). Three-state secondary structure (P-SEA) collapses the eight DSSP classes into helix (a), strand (b), and coil (c). P-SEA assigns these from Cα geometry alone — distances and angles — without requiring backbone oxygens, so it works on any Cα trace.

Sequence. Primary structure: the covalent order of the twenty standard amino acids along the backbone. Two proteins with the same sequence will (almost always) fold to the same structure; two with 30% identity often share a fold but not the details.

pLDDT. pLDDT is the predicted lDDT-Cα score: AlphaFold's confidence that the local environment of each residue (all inter-atomic distances within 15 Å) is correctly placed. It is a per-residue number between 0 and 100, with higher meaning more reliable.

InterPro / GO / CATH / organism. Functional annotations link the protein to curated databases. InterPro entries identify conserved domains and families by matching the sequence against member-database signatures (Pfam, PROSITE, CDD, …). Gene Ontology (GO) terms describe molecular function, biological process, and cellular component in a controlled vocabulary. CATH places the structure in a hierarchical fold classification (Class/Architecture/Topology/Homologous-superfamily). The organism is the source species.

Contact-map, Ramachandran, and PAE plots. Three diagnostic plots accompany the record. The Cα contact map visualizes the tertiary structure as a 2D adjacency matrix (8 Å cutoff, sequence-local contacts suppressed). The Ramachandran plot shows the distribution of backbone (φ, ψ) torsions, with points in the α and β basins reflecting secondary structure content. The PAE plot shows AlphaFold's inter-residue confidence as a color matrix.

mmCIF coordinates. The mmCIF table is the protein's shape written out atom by atom. For each backbone N, Cα, C, and carbonyl O, it records an (x, y, z) coordinate triple in Å plus the residue type, chain letter, and residue number.

Radius of gyration, Cα contacts, bounding box. Three whole-structure scalars: the radius of gyration (RMS distance of Cα from centroid, in Å), the count of Cα–Cα contacts (pairs closer than 8 Å and separated by more than four residues in sequence — i.e. tertiary, not local, contacts), and the bounding-box dimensions. Together they distinguish compact globular folds from extended fibres or disordered chains.

Foldseek 3Di. The Foldseek 3Di string encodes local tertiary geometry as a 20-letter alphabet — one character per residue — derived from the relative positions of nearby Cα atoms. Unlike the amino-acid sequence, 3Di is a direct function of the 3D structure, so two proteins with the same fold have similar 3Di strings even at low sequence identity.

Rendered structure images. Six rendered views show the 3D structure from the faces of a cube — i.e. along ±x, ±y, ±z. Rendering representation is drawn randomly per protein from cartoon (secondary-structure ribbons), sticks (backbone bonds), or molecular surface; coloring is either N→C rainbow (blue at the N-terminus through red at the C-terminus) or one color per chain.

Nearest PDB structures. The Foldseek neighbor list gives the closest experimentally determined structures in the PDB, ranked by structural alignment. TM-score near 1 means near-identical fold; near 0.3 means only rough topology match. This is how one finds what a novel AlphaFold prediction most resembles in the solved-structure universe.

Solvent-accessible surface area. SASA measures how much of the protein is reachable by solvent. It is computed by rolling a water-sized probe over the atomic surface and summing the exposed area (Å²). Per-residue SASA distinguishes core (buried, low SASA) from surface (exposed, high SASA) residues; total SASA is a whole-molecule size measure.